Protein AF-A0A2V8GD51-F1 (afdb_monomer_lite)

Structure (mmCIF, N/CA/C/O backbone):
data_AF-A0A2V8GD51-F1
#
_entry.id   AF-A0A2V8GD51-F1
#
loop_
_atom_site.group_PDB
_atom_site.id
_atom_site.type_symbol
_atom_site.label_atom_id
_atom_site.label_alt_id
_atom_site.label_comp_id
_atom_site.label_asym_id
_atom_site.label_entity_id
_atom_site.label_seq_id
_atom_site.pdbx_PDB_ins_code
_atom_site.Cartn_x
_atom_site.Cartn_y
_atom_site.Cartn_z
_atom_site.occupancy
_atom_site.B_iso_or_equiv
_atom_site.auth_seq_id
_atom_site.auth_comp_id
_atom_site.auth_asym_id
_atom_site.auth_atom_id
_atom_site.pdbx_PDB_model_num
ATOM 1 N N . MET A 1 1 ? 4.184 -0.067 8.812 1.00 83.81 1 MET A N 1
ATOM 2 C CA . MET A 1 1 ? 5.093 -0.042 7.650 1.00 83.81 1 MET A CA 1
ATOM 3 C C . MET A 1 1 ? 4.825 -1.268 6.801 1.00 83.81 1 MET A C 1
ATOM 5 O O . MET A 1 1 ? 4.707 -2.354 7.358 1.00 83.81 1 MET A O 1
ATOM 9 N N . ILE A 1 2 ? 4.721 -1.090 5.487 1.00 91.44 2 ILE A N 1
ATOM 10 C CA . ILE A 1 2 ? 4.535 -2.171 4.513 1.00 91.44 2 ILE A CA 1
ATOM 11 C C . ILE A 1 2 ? 5.666 -2.060 3.484 1.00 91.44 2 ILE A C 1
ATOM 13 O O . ILE A 1 2 ? 5.947 -0.957 3.019 1.00 91.44 2 ILE A O 1
ATOM 17 N N . ARG A 1 3 ? 6.337 -3.172 3.158 1.00 93.50 3 ARG A N 1
ATOM 18 C CA . ARG A 1 3 ? 7.338 -3.238 2.079 1.00 93.50 3 ARG A CA 1
ATOM 19 C C . ARG A 1 3 ? 6.738 -3.912 0.859 1.00 93.50 3 ARG A C 1
ATOM 21 O O . ARG A 1 3 ? 6.027 -4.904 1.004 1.00 93.50 3 ARG A O 1
ATOM 28 N N . VAL A 1 4 ? 7.038 -3.366 -0.310 1.00 91.88 4 VAL A N 1
ATOM 29 C CA . VAL A 1 4 ? 6.496 -3.820 -1.588 1.00 91.88 4 VAL A CA 1
ATOM 30 C C . VAL A 1 4 ? 7.627 -3.893 -2.597 1.00 91.88 4 VAL A C 1
ATOM 32 O O . VAL A 1 4 ? 8.317 -2.899 -2.810 1.00 91.88 4 VAL A O 1
ATOM 35 N N . ASP A 1 5 ? 7.781 -5.051 -3.228 1.00 91.62 5 ASP A N 1
ATOM 36 C CA . ASP A 1 5 ? 8.680 -5.230 -4.364 1.00 91.62 5 ASP A CA 1
ATOM 37 C C . ASP A 1 5 ? 7.887 -5.083 -5.663 1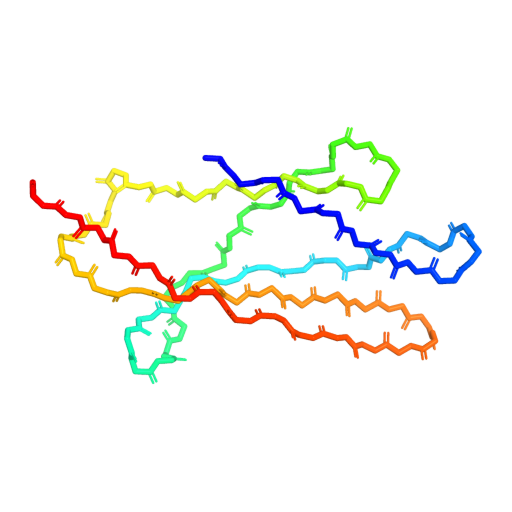.00 91.62 5 ASP A C 1
ATOM 39 O O . ASP A 1 5 ? 6.820 -5.681 -5.828 1.00 91.62 5 ASP A O 1
ATOM 43 N N . VAL A 1 6 ? 8.389 -4.258 -6.579 1.00 89.62 6 VAL A N 1
ATOM 44 C CA . VAL A 1 6 ? 7.694 -3.895 -7.815 1.00 89.62 6 VAL A CA 1
ATOM 45 C C . VAL A 1 6 ? 8.573 -4.229 -9.006 1.00 89.62 6 VAL A C 1
ATOM 47 O O . VAL A 1 6 ? 9.469 -3.477 -9.378 1.00 89.62 6 VAL A O 1
ATOM 50 N N . TYR A 1 7 ? 8.287 -5.366 -9.626 1.00 87.00 7 TYR A N 1
ATOM 51 C CA . TYR A 1 7 ? 9.087 -5.866 -10.733 1.00 87.00 7 TYR A CA 1
ATOM 52 C C . TYR A 1 7 ? 8.711 -5.196 -12.054 1.00 87.00 7 TYR A C 1
ATOM 54 O O . TYR A 1 7 ? 7.563 -5.270 -12.495 1.00 87.00 7 TYR A O 1
ATOM 62 N N . ALA A 1 8 ? 9.698 -4.584 -12.708 1.00 85.25 8 ALA A N 1
ATOM 63 C CA . ALA A 1 8 ? 9.564 -4.017 -14.046 1.00 85.25 8 ALA A CA 1
ATOM 64 C C . ALA A 1 8 ? 10.666 -4.523 -14.990 1.00 85.25 8 ALA A C 1
ATOM 66 O O . ALA A 1 8 ? 11.768 -4.837 -14.528 1.00 85.25 8 ALA A O 1
ATOM 67 N N . PRO A 1 9 ? 10.397 -4.603 -16.310 1.00 82.25 9 PRO A N 1
ATOM 68 C CA . PRO A 1 9 ? 11.400 -5.012 -17.287 1.00 82.25 9 PRO A CA 1
ATOM 69 C C . PRO A 1 9 ? 12.652 -4.123 -17.261 1.00 82.25 9 PRO A C 1
ATOM 71 O O . PRO A 1 9 ? 12.566 -2.893 -17.257 1.00 82.25 9 PRO A O 1
ATOM 74 N N . GLY A 1 10 ? 13.826 -4.756 -17.308 1.00 80.88 10 GLY A N 1
ATOM 75 C CA . GLY A 1 10 ? 15.114 -4.062 -17.335 1.00 80.88 10 GLY A CA 1
ATOM 76 C C . GLY A 1 10 ? 15.412 -3.303 -16.038 1.00 80.88 10 GLY A C 1
ATOM 77 O O . GLY A 1 10 ? 15.241 -3.832 -14.945 1.00 80.88 10 GLY A O 1
ATOM 78 N N . ALA A 1 11 ? 15.891 -2.064 -16.177 1.00 74.12 11 ALA A N 1
ATOM 79 C CA . ALA A 1 11 ? 16.256 -1.180 -15.067 1.00 74.12 11 ALA A CA 1
ATOM 80 C C . ALA A 1 11 ? 15.230 -0.053 -14.830 1.00 74.12 11 ALA A C 1
ATOM 82 O O . ALA A 1 11 ? 15.567 0.966 -14.231 1.00 74.12 11 ALA A O 1
ATOM 83 N N . ALA A 1 12 ? 13.998 -0.196 -15.332 1.00 81.94 12 ALA A N 1
ATOM 84 C CA . ALA A 1 12 ? 12.968 0.817 -15.137 1.00 81.94 12 ALA A CA 1
ATOM 85 C C . ALA A 1 12 ? 12.586 0.915 -13.652 1.00 81.94 12 ALA A C 1
ATOM 87 O O . ALA A 1 12 ? 12.287 -0.099 -13.019 1.00 81.94 12 ALA A O 1
ATOM 88 N N . THR A 1 13 ? 12.568 2.137 -13.118 1.00 83.50 13 THR A N 1
ATOM 89 C CA . THR A 1 13 ? 11.997 2.431 -11.799 1.00 83.50 13 THR A CA 1
ATOM 90 C C . THR A 1 13 ? 10.514 2.746 -11.984 1.00 83.50 13 THR A C 1
ATOM 92 O O . THR A 1 13 ? 10.198 3.742 -12.638 1.00 83.50 13 THR A O 1
ATOM 95 N N . PRO A 1 14 ? 9.596 1.923 -11.455 1.00 88.69 14 PRO A N 1
ATOM 96 C CA . PRO A 1 14 ? 8.167 2.180 -11.568 1.00 88.69 14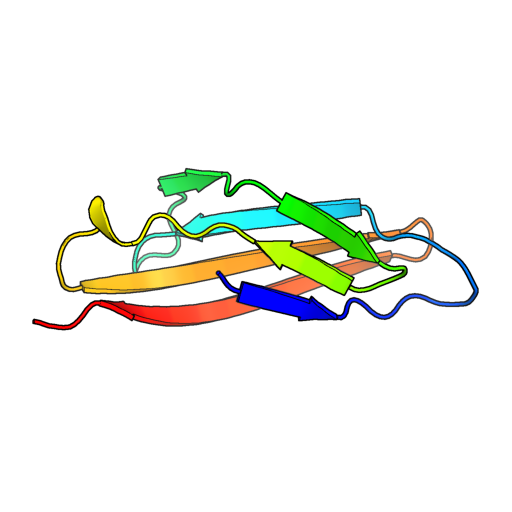 PRO A CA 1
ATOM 97 C C . PRO A 1 14 ? 7.763 3.438 -10.801 1.00 88.69 14 PRO A C 1
ATOM 99 O O . PRO A 1 14 ? 8.218 3.657 -9.679 1.00 88.69 14 PRO A O 1
ATOM 102 N N . ASP A 1 15 ? 6.860 4.221 -11.380 1.00 90.81 15 ASP A N 1
ATOM 103 C CA . ASP A 1 15 ? 6.112 5.234 -10.644 1.00 90.81 15 ASP A CA 1
ATOM 104 C C . ASP A 1 15 ? 5.066 4.528 -9.774 1.00 90.81 15 ASP A C 1
ATOM 106 O O . ASP A 1 15 ? 4.228 3.773 -10.280 1.00 90.81 15 ASP A O 1
ATOM 110 N N . MET A 1 16 ? 5.160 4.725 -8.461 1.00 92.75 16 MET A N 1
ATOM 111 C CA . MET A 1 16 ? 4.365 4.020 -7.463 1.00 92.75 16 MET A CA 1
ATOM 112 C C . MET A 1 16 ? 3.430 4.978 -6.742 1.00 92.75 16 MET A C 1
ATOM 114 O O . MET A 1 16 ? 3.834 6.040 -6.279 1.00 92.75 16 MET A O 1
ATOM 118 N N . SER A 1 17 ? 2.182 4.549 -6.572 1.00 95.81 17 SER A N 1
ATOM 119 C CA . SER A 1 17 ? 1.193 5.233 -5.738 1.00 95.81 17 SER A CA 1
ATOM 120 C C . SER A 1 17 ? 0.438 4.237 -4.865 1.00 95.81 17 SER A C 1
ATOM 122 O O . SER A 1 17 ? 0.269 3.067 -5.224 1.00 95.81 17 SER A O 1
ATOM 124 N N . ALA A 1 18 ? -0.005 4.705 -3.701 1.00 97.50 18 ALA A N 1
ATOM 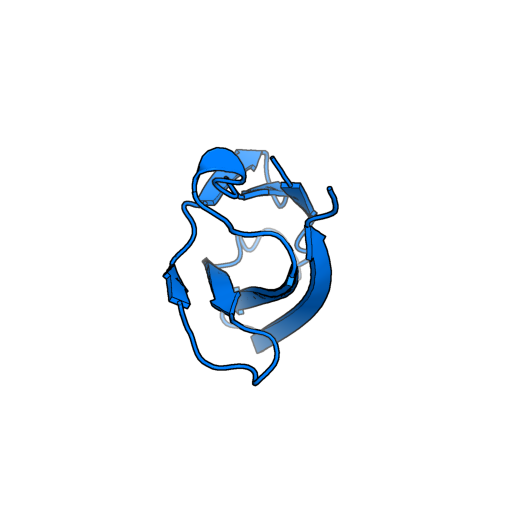125 C CA . ALA A 1 18 ? -0.744 3.905 -2.742 1.00 97.50 18 ALA A CA 1
ATOM 126 C C . ALA A 1 18 ? -1.878 4.728 -2.134 1.00 97.50 18 ALA A C 1
ATOM 128 O O . ALA A 1 18 ? -1.699 5.902 -1.806 1.00 97.50 18 ALA A O 1
ATOM 129 N N . LYS A 1 19 ? -3.043 4.104 -1.971 1.00 98.12 19 LYS A N 1
ATOM 130 C CA . LYS A 1 19 ? -4.213 4.716 -1.338 1.00 98.12 19 LYS A CA 1
ATOM 131 C C . LYS A 1 19 ? -4.796 3.788 -0.292 1.00 98.12 19 LYS A C 1
ATOM 133 O O . LYS A 1 19 ? -4.873 2.575 -0.484 1.00 98.12 19 LYS A O 1
ATOM 138 N N . LEU A 1 20 ? -5.272 4.382 0.791 1.00 97.94 20 LEU A N 1
ATOM 139 C CA . LEU A 1 20 ? -6.175 3.724 1.716 1.00 97.94 20 LEU A CA 1
ATOM 140 C C . LEU A 1 20 ? -7.604 3.891 1.209 1.00 97.94 20 LEU A C 1
ATOM 142 O O . LEU A 1 20 ? -8.047 5.015 0.961 1.00 97.94 20 LEU A O 1
ATOM 146 N N . LEU A 1 21 ? -8.332 2.787 1.113 1.00 98.44 21 LEU A N 1
ATOM 147 C CA . LEU A 1 21 ? -9.755 2.763 0.814 1.00 98.44 21 LEU A CA 1
ATOM 148 C C . LEU A 1 21 ? -10.534 2.204 2.011 1.00 98.44 21 LEU A C 1
ATOM 150 O O . LEU A 1 21 ? -10.030 1.376 2.777 1.00 98.44 21 LEU A O 1
ATOM 154 N N . ASN A 1 22 ? -11.792 2.619 2.141 1.00 96.88 22 ASN A N 1
ATOM 155 C CA . ASN A 1 22 ? -12.732 1.957 3.043 1.00 96.88 22 ASN A CA 1
ATOM 156 C C . ASN A 1 22 ? -13.194 0.605 2.461 1.00 96.88 22 ASN A C 1
ATOM 158 O O . ASN A 1 22 ? -12.895 0.275 1.311 1.00 96.88 22 ASN A O 1
ATOM 162 N N . ARG A 1 23 ? -13.978 -0.172 3.226 1.00 96.12 23 ARG A N 1
ATOM 163 C CA . ARG A 1 23 ? -14.495 -1.483 2.776 1.00 96.12 23 ARG A CA 1
ATOM 164 C C . ARG A 1 23 ? -15.292 -1.441 1.463 1.00 96.12 23 ARG A C 1
ATOM 166 O O . ARG A 1 23 ? -15.405 -2.454 0.787 1.00 96.12 23 ARG A O 1
ATOM 173 N N . ASN A 1 24 ? -15.861 -0.284 1.120 1.00 96.25 24 ASN A N 1
ATOM 174 C CA . ASN A 1 24 ? -16.650 -0.089 -0.096 1.00 96.25 24 ASN A CA 1
ATOM 175 C C . ASN A 1 24 ? -15.773 0.328 -1.293 1.00 96.25 24 ASN A C 1
ATOM 177 O O . ASN A 1 24 ? -16.305 0.667 -2.346 1.00 96.25 24 ASN A O 1
ATOM 181 N N . GLY A 1 25 ? -14.445 0.365 -1.131 1.00 96.38 25 GLY A N 1
ATOM 182 C CA . GLY A 1 25 ? -13.499 0.793 -2.162 1.00 96.38 25 GLY A CA 1
ATOM 183 C C . GLY A 1 25 ? -13.432 2.309 -2.364 1.00 96.38 25 GLY A C 1
AT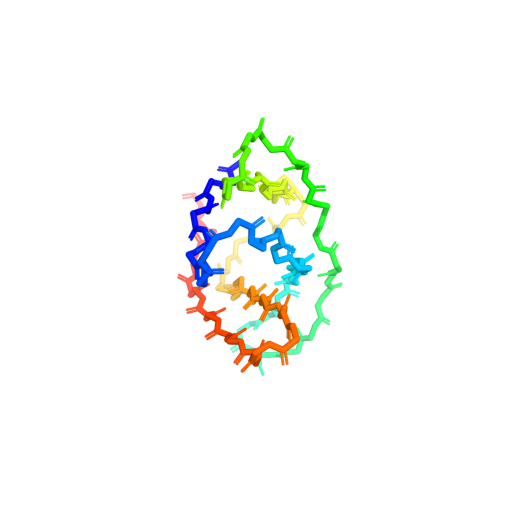OM 184 O O . GLY A 1 25 ? -12.815 2.769 -3.321 1.00 96.38 25 GLY A O 1
ATOM 185 N N . GLN A 1 26 ? -14.048 3.107 -1.487 1.00 98.00 26 GLN 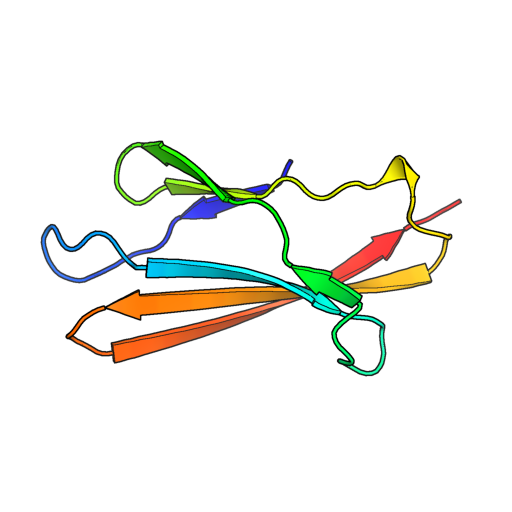A N 1
ATOM 186 C CA . GLN A 1 26 ? -13.984 4.563 -1.597 1.00 98.00 26 GLN A CA 1
ATOM 187 C C . GLN A 1 26 ? -12.657 5.072 -1.020 1.00 98.00 26 GLN A C 1
ATOM 189 O O . GLN A 1 26 ? -12.275 4.641 0.075 1.00 98.00 26 GLN A O 1
ATOM 194 N N . PRO A 1 27 ? -11.963 5.992 -1.713 1.00 97.50 27 PRO A N 1
ATOM 195 C CA . PRO A 1 27 ? -10.687 6.517 -1.253 1.00 97.50 27 PRO A CA 1
ATOM 196 C C . PRO A 1 27 ? -10.855 7.316 0.038 1.00 97.50 27 PRO A C 1
ATOM 198 O O . PRO A 1 27 ? -11.743 8.157 0.154 1.00 97.50 27 PRO A O 1
ATOM 201 N N . MET A 1 28 ? -9.975 7.047 0.998 1.00 96.62 28 MET A N 1
ATOM 202 C CA . MET A 1 28 ? -9.902 7.751 2.276 1.00 96.62 28 MET A CA 1
ATOM 203 C C . MET A 1 28 ? -8.685 8.670 2.346 1.00 96.62 28 MET A C 1
ATOM 205 O O . MET A 1 28 ? -8.802 9.795 2.821 1.00 96.62 28 MET A O 1
ATOM 209 N N . ALA A 1 29 ? -7.523 8.190 1.896 1.00 96.44 29 ALA A N 1
ATOM 210 C CA . ALA A 1 29 ? -6.276 8.946 1.936 1.00 96.44 29 ALA A CA 1
ATOM 211 C C . ALA A 1 29 ? -5.270 8.425 0.904 1.00 96.44 29 ALA A C 1
ATOM 213 O O . ALA A 1 29 ? -5.225 7.225 0.627 1.00 96.44 29 ALA A O 1
ATOM 214 N N . ASP A 1 30 ? -4.430 9.321 0.392 1.00 97.12 30 ASP A N 1
ATOM 215 C CA . ASP A 1 30 ? -3.179 8.943 -0.262 1.00 97.12 30 ASP A CA 1
ATOM 216 C C . ASP A 1 30 ? -2.149 8.568 0.810 1.00 97.12 30 ASP A C 1
ATOM 218 O O . ASP A 1 30 ? -2.060 9.216 1.857 1.00 97.12 30 ASP A O 1
ATOM 222 N N . LEU A 1 31 ? -1.393 7.498 0.573 1.00 96.44 31 LEU A N 1
ATOM 223 C CA . LEU A 1 31 ? -0.400 7.002 1.518 1.00 96.44 31 LEU A CA 1
ATOM 224 C C . LEU A 1 31 ? 1.005 7.442 1.094 1.00 96.44 31 LEU A C 1
ATOM 226 O O . LEU A 1 31 ? 1.358 7.278 -0.076 1.00 96.44 31 LEU A O 1
ATOM 230 N N . PRO A 1 32 ? 1.828 7.962 2.024 1.00 94.56 32 PRO A N 1
ATOM 231 C CA . PRO A 1 32 ? 3.216 8.285 1.732 1.00 94.56 32 PRO A CA 1
ATOM 232 C C . PRO A 1 32 ? 3.994 7.046 1.281 1.00 94.56 32 PRO A C 1
ATOM 234 O O . PRO A 1 32 ? 3.907 5.981 1.901 1.00 94.56 32 PRO A O 1
ATOM 237 N N . ILE A 1 33 ? 4.788 7.218 0.225 1.00 92.88 33 ILE A N 1
ATOM 238 C CA . ILE A 1 33 ? 5.707 6.203 -0.285 1.00 92.88 33 ILE A CA 1
ATOM 239 C C . ILE A 1 33 ? 7.125 6.723 -0.135 1.00 92.88 33 ILE A C 1
ATOM 241 O O . ILE A 1 33 ? 7.455 7.803 -0.620 1.00 92.88 33 ILE A O 1
ATOM 245 N N . GLN A 1 34 ? 7.961 5.930 0.520 1.00 88.00 34 GLN A N 1
ATOM 246 C CA . GLN A 1 34 ? 9.385 6.175 0.637 1.00 88.00 34 GLN A CA 1
ATOM 247 C C . GLN A 1 34 ? 10.135 5.210 -0.291 1.00 88.00 34 GLN A C 1
ATOM 249 O O . GLN A 1 34 ? 9.870 4.000 -0.261 1.00 88.00 34 GLN A O 1
ATOM 254 N N . PRO A 1 35 ? 11.073 5.701 -1.115 1.00 76.00 35 PRO A N 1
ATOM 255 C CA . PRO A 1 35 ? 11.976 4.822 -1.841 1.00 76.00 35 PRO A CA 1
ATOM 256 C C . PRO A 1 35 ? 12.866 4.090 -0.828 1.00 76.00 35 PRO A C 1
ATOM 258 O O . PRO A 1 35 ? 13.521 4.729 -0.007 1.00 76.00 35 PRO A O 1
ATOM 261 N N . ALA A 1 36 ? 12.877 2.753 -0.861 1.00 75.81 36 ALA A N 1
ATOM 262 C CA . ALA A 1 36 ? 13.732 1.962 0.024 1.00 75.81 36 ALA A CA 1
ATOM 263 C C . ALA A 1 36 ? 15.064 1.637 -0.669 1.00 75.81 36 ALA A C 1
ATOM 265 O O . ALA A 1 36 ? 16.121 2.058 -0.203 1.00 75.81 36 ALA A O 1
ATOM 266 N N . SER A 1 37 ? 15.013 0.927 -1.800 1.00 75.69 37 SER A N 1
ATOM 267 C CA . SER A 1 37 ? 16.162 0.662 -2.678 1.00 75.69 37 SER A CA 1
ATOM 268 C C . SER A 1 37 ? 15.713 -0.050 -3.959 1.00 75.69 37 SER A C 1
ATOM 270 O O . SER A 1 37 ? 14.881 -0.951 -3.914 1.00 75.69 37 SER A O 1
ATOM 272 N N . GLY A 1 38 ? 16.280 0.319 -5.114 1.00 79.00 38 GLY A N 1
ATOM 273 C CA . GLY A 1 38 ? 15.986 -0.342 -6.392 1.00 79.00 38 GLY A CA 1
ATOM 274 C C . GLY A 1 38 ? 14.487 -0.375 -6.721 1.00 79.00 38 GLY A C 1
ATOM 275 O O . GLY A 1 38 ? 13.875 0.668 -6.923 1.00 79.00 38 GLY A O 1
ATOM 276 N N . GLN A 1 39 ? 13.920 -1.581 -6.771 1.00 82.44 39 GLN A N 1
ATOM 277 C CA . GLN A 1 39 ? 12.504 -1.853 -7.054 1.00 82.44 39 GLN A CA 1
ATOM 278 C C . GLN A 1 39 ? 11.659 -2.082 -5.785 1.00 82.44 39 GLN A C 1
ATOM 280 O O . GLN A 1 39 ? 10.493 -2.464 -5.877 1.00 82.44 39 GLN A O 1
ATOM 285 N N . THR A 1 40 ? 12.230 -1.845 -4.602 1.00 89.81 40 THR A N 1
ATOM 286 C CA . THR A 1 40 ? 11.544 -1.967 -3.315 1.00 89.81 40 THR A CA 1
ATOM 287 C C . THR A 1 40 ? 11.095 -0.597 -2.814 1.00 89.81 40 THR A C 1
ATOM 289 O O . THR A 1 40 ? 11.883 0.348 -2.689 1.00 89.81 40 THR A O 1
ATOM 292 N N . PHE A 1 41 ? 9.820 -0.517 -2.448 1.00 91.31 41 PHE A N 1
ATOM 293 C CA . PHE A 1 41 ? 9.164 0.668 -1.911 1.00 91.31 41 PHE A CA 1
ATOM 294 C C . PHE A 1 41 ? 8.648 0.398 -0.501 1.00 91.31 41 PHE A C 1
ATOM 296 O O . PHE A 1 41 ? 8.260 -0.721 -0.151 1.00 91.31 41 PHE A O 1
ATOM 303 N N . GLN A 1 42 ? 8.623 1.447 0.311 1.00 94.94 42 GLN A N 1
ATOM 304 C CA . GLN A 1 42 ? 8.042 1.421 1.642 1.00 94.94 42 GLN A CA 1
ATOM 305 C C . GLN A 1 42 ? 6.796 2.302 1.674 1.00 94.94 42 GLN A C 1
ATOM 307 O O . GLN A 1 42 ? 6.853 3.471 1.311 1.00 94.94 42 GLN A O 1
ATOM 312 N N . ILE A 1 43 ? 5.683 1.744 2.146 1.00 95.44 43 ILE A N 1
ATOM 313 C CA . ILE A 1 43 ? 4.428 2.467 2.355 1.00 95.44 43 ILE A CA 1
ATOM 314 C C . ILE A 1 43 ? 4.229 2.681 3.854 1.00 95.44 43 ILE A C 1
ATOM 316 O O . ILE A 1 43 ? 4.217 1.725 4.650 1.00 95.44 43 ILE A O 1
ATOM 320 N N . ASP A 1 44 ? 4.020 3.938 4.231 1.00 93.25 44 ASP A N 1
ATOM 321 C CA . ASP A 1 44 ? 3.702 4.316 5.601 1.00 93.25 44 ASP A CA 1
ATOM 322 C C . ASP A 1 44 ? 2.182 4.361 5.783 1.00 93.25 44 ASP A C 1
ATOM 324 O O . ASP A 1 44 ? 1.495 5.283 5.352 1.00 93.25 44 ASP A O 1
ATOM 328 N N . LEU A 1 45 ? 1.651 3.320 6.427 1.00 92.12 45 LEU A N 1
ATOM 329 C CA . LEU A 1 45 ? 0.237 3.214 6.781 1.00 92.12 45 LEU A CA 1
ATOM 330 C C . LEU A 1 45 ? 0.024 3.717 8.221 1.00 92.12 45 LEU A C 1
ATOM 332 O O . LEU A 1 45 ? 0.469 3.040 9.158 1.00 92.12 45 LEU A O 1
ATOM 336 N N . PRO A 1 46 ? -0.641 4.869 8.431 1.00 88.56 46 PRO A N 1
ATOM 337 C CA . PRO A 1 46 ? -0.897 5.398 9.766 1.00 88.56 46 PRO A CA 1
ATOM 338 C C . PRO A 1 46 ? -2.007 4.597 10.458 1.00 88.56 46 PRO A C 1
ATOM 340 O O . PRO A 1 46 ? -3.186 4.888 10.307 1.00 88.56 46 PRO A O 1
ATOM 343 N N . LEU A 1 47 ? -1.631 3.577 11.232 1.00 88.62 47 LEU A N 1
ATOM 344 C CA . LEU A 1 47 ? -2.591 2.706 11.927 1.00 88.62 47 LEU A CA 1
ATOM 345 C C . LEU A 1 47 ? -3.309 3.406 13.090 1.00 88.62 47 LEU A C 1
ATOM 347 O O . LEU A 1 47 ? -4.458 3.093 13.374 1.00 88.62 47 LEU A O 1
ATOM 351 N N . ALA A 1 48 ? -2.644 4.355 13.755 1.00 87.50 48 ALA A N 1
ATOM 352 C CA . ALA A 1 48 ? -3.143 4.974 14.985 1.00 87.50 48 ALA A CA 1
ATOM 353 C C . ALA A 1 48 ? -4.424 5.808 14.798 1.00 87.50 48 ALA A C 1
ATOM 355 O O . ALA A 1 48 ? -5.162 6.014 15.755 1.00 87.50 48 ALA A O 1
ATOM 356 N N . SER A 1 49 ? -4.686 6.302 13.586 1.00 86.00 49 SER A N 1
ATOM 357 C CA . SER A 1 49 ? -5.880 7.094 13.266 1.00 86.00 49 SER A CA 1
ATOM 358 C C . SER A 1 49 ? -7.040 6.256 12.721 1.00 86.00 49 SER A C 1
ATOM 360 O O . SER A 1 49 ? -8.117 6.801 12.477 1.00 86.00 49 SER A O 1
ATOM 362 N N . LEU A 1 50 ? -6.843 4.952 12.506 1.00 93.00 50 LEU A N 1
ATOM 363 C CA . LEU A 1 50 ? -7.870 4.073 11.958 1.00 93.00 50 LEU A CA 1
ATOM 364 C C . LEU A 1 50 ? -8.710 3.467 13.079 1.00 93.00 50 LEU A C 1
ATOM 366 O O . LEU A 1 50 ? -8.191 2.907 14.041 1.00 93.00 50 LEU A O 1
ATOM 370 N N . ALA A 1 51 ? -10.029 3.552 12.926 1.00 94.06 51 ALA A N 1
ATOM 371 C CA . ALA A 1 51 ? -10.953 2.826 13.783 1.00 94.06 51 ALA A CA 1
ATOM 372 C C . ALA A 1 51 ? -10.871 1.314 13.509 1.00 94.06 51 ALA A C 1
ATOM 374 O O . ALA A 1 51 ? -10.444 0.878 12.439 1.00 94.06 51 ALA A O 1
ATOM 375 N N . ALA A 1 52 ? -11.334 0.501 14.460 1.00 95.56 52 ALA A N 1
ATOM 376 C CA . ALA A 1 52 ? -11.503 -0.928 14.222 1.00 95.56 52 ALA A CA 1
ATOM 377 C C . ALA A 1 52 ? -12.467 -1.160 13.044 1.00 95.56 52 ALA A C 1
ATOM 379 O O . ALA A 1 52 ? -13.557 -0.585 12.989 1.00 95.56 52 ALA A O 1
ATOM 380 N N . GLY A 1 53 ? -12.069 -2.003 12.092 1.00 95.69 53 GLY A N 1
ATOM 381 C CA . GLY A 1 53 ? -12.813 -2.178 10.848 1.00 95.69 53 GLY A CA 1
ATOM 382 C C . GLY A 1 53 ? -12.004 -2.804 9.721 1.00 95.69 53 GLY A C 1
ATOM 383 O O . GLY A 1 53 ? -10.855 -3.201 9.899 1.00 95.69 53 GLY A O 1
ATOM 384 N N . GLU A 1 54 ? -12.638 -2.905 8.557 1.00 97.31 54 GLU A N 1
ATOM 385 C CA . GLU A 1 54 ? -12.049 -3.439 7.328 1.00 97.31 54 GLU A CA 1
ATOM 386 C C . GLU A 1 54 ? -11.682 -2.309 6.372 1.00 97.31 54 GLU A C 1
ATOM 388 O O . GLU A 1 54 ? -12.450 -1.361 6.170 1.00 97.31 54 GLU A O 1
ATOM 393 N N . TYR A 1 55 ? -10.513 -2.453 5.763 1.00 97.62 55 TYR A N 1
ATOM 394 C CA . TYR A 1 55 ? -9.903 -1.474 4.882 1.00 97.62 55 TYR A CA 1
ATOM 395 C C . TYR A 1 55 ? -9.233 -2.175 3.705 1.00 97.62 55 TYR A C 1
ATOM 397 O O . TYR A 1 55 ? -8.942 -3.373 3.751 1.00 97.62 55 TYR A O 1
ATOM 405 N N . VAL A 1 56 ? -8.966 -1.414 2.648 1.00 98.12 56 VAL A N 1
ATOM 406 C CA . VAL A 1 56 ? -8.231 -1.903 1.482 1.00 98.12 56 VAL A CA 1
ATOM 407 C C . VAL A 1 56 ? -7.050 -0.984 1.223 1.00 98.12 56 VAL A C 1
ATOM 409 O O . VAL A 1 56 ? -7.199 0.233 1.150 1.00 98.12 56 VAL A O 1
ATOM 412 N N . LEU A 1 57 ? -5.870 -1.572 1.074 1.00 97.62 57 LEU A N 1
ATOM 413 C CA . LEU A 1 57 ? -4.708 -0.903 0.516 1.00 97.62 57 LEU A CA 1
ATOM 414 C C . LEU A 1 57 ? -4.737 -1.088 -1.002 1.00 97.62 57 LEU A C 1
ATOM 416 O O . LEU A 1 57 ? -4.611 -2.209 -1.496 1.00 97.62 57 LEU A O 1
ATOM 420 N N . GLU A 1 58 ? -4.896 0.007 -1.733 1.00 98.31 58 GLU A N 1
ATOM 421 C CA . GLU A 1 58 ? -4.665 0.048 -3.172 1.00 98.31 58 GLU A CA 1
ATOM 422 C C . GLU A 1 58 ? -3.214 0.427 -3.442 1.00 98.31 58 GLU A C 1
ATOM 424 O O . GLU A 1 58 ? -2.716 1.403 -2.887 1.00 98.31 58 GLU A O 1
ATOM 429 N N . MET A 1 59 ? -2.558 -0.319 -4.326 1.00 97.25 59 MET A N 1
ATOM 430 C CA . MET A 1 59 ? -1.232 -0.005 -4.849 1.00 97.25 59 MET A CA 1
ATOM 431 C C . MET A 1 59 ? -1.285 -0.024 -6.369 1.00 97.25 59 MET A C 1
ATOM 433 O O . MET A 1 59 ? -1.848 -0.946 -6.965 1.00 97.25 59 MET A O 1
ATOM 437 N N . LYS A 1 60 ? -0.693 0.985 -6.999 1.00 96.81 60 LYS A N 1
ATOM 438 C CA . LYS A 1 60 ? -0.581 1.101 -8.453 1.00 96.81 60 LYS A CA 1
ATOM 439 C C . LYS A 1 60 ? 0.865 1.372 -8.819 1.00 96.81 60 LYS A C 1
ATOM 441 O O . LYS A 1 60 ? 1.486 2.253 -8.229 1.00 96.81 60 LYS A O 1
ATOM 446 N N . ALA A 1 61 ? 1.351 0.636 -9.810 1.00 94.50 61 ALA A N 1
ATOM 447 C CA . ALA A 1 61 ? 2.678 0.801 -10.380 1.00 94.50 61 ALA A CA 1
ATOM 448 C C . ALA A 1 61 ? 2.554 1.108 -11.868 1.00 94.50 61 ALA A C 1
ATOM 450 O O . ALA A 1 61 ? 1.783 0.442 -12.567 1.00 94.50 61 ALA A O 1
ATOM 451 N N . LYS A 1 62 ? 3.324 2.071 -12.369 1.00 93.75 62 LYS A N 1
ATOM 452 C CA . LYS A 1 62 ? 3.347 2.427 -13.787 1.00 93.75 62 LYS A CA 1
ATOM 453 C C . LYS A 1 62 ? 4.773 2.540 -14.316 1.00 93.75 62 LYS A C 1
ATOM 455 O O . LYS A 1 62 ? 5.665 3.055 -13.657 1.00 93.75 62 LYS A O 1
ATOM 460 N N . THR A 1 63 ? 4.956 2.080 -15.544 1.00 91.62 63 THR A N 1
ATOM 461 C CA . THR A 1 63 ? 6.141 2.285 -16.382 1.00 91.62 63 THR A CA 1
ATOM 462 C C . THR A 1 63 ? 5.685 2.650 -17.795 1.00 91.62 63 THR A C 1
ATOM 464 O O . THR A 1 63 ? 4.489 2.590 -18.098 1.00 91.62 63 THR A O 1
ATOM 467 N N . ASP A 1 64 ? 6.622 2.955 -18.691 1.00 88.75 64 ASP A N 1
ATOM 468 C CA . ASP A 1 64 ? 6.315 3.152 -20.115 1.00 88.75 64 ASP A CA 1
ATOM 469 C C . ASP A 1 64 ? 5.794 1.873 -20.794 1.00 88.75 64 ASP A C 1
ATOM 471 O O . ASP A 1 64 ? 5.047 1.942 -21.767 1.00 88.75 64 ASP A O 1
ATOM 475 N N . ALA A 1 65 ? 6.144 0.699 -20.258 1.00 87.44 65 ALA A N 1
ATOM 476 C CA . ALA A 1 65 ? 5.693 -0.593 -20.770 1.00 87.44 65 ALA A CA 1
ATOM 477 C C . ALA A 1 65 ? 4.263 -0.960 -20.330 1.00 87.44 65 ALA A C 1
ATOM 479 O O . ALA A 1 65 ? 3.664 -1.872 -20.898 1.00 87.44 65 ALA A O 1
ATOM 480 N N . GLY A 1 66 ? 3.710 -0.281 -19.318 1.00 90.62 66 GLY A N 1
ATOM 481 C CA . GLY A 1 66 ? 2.367 -0.560 -18.816 1.00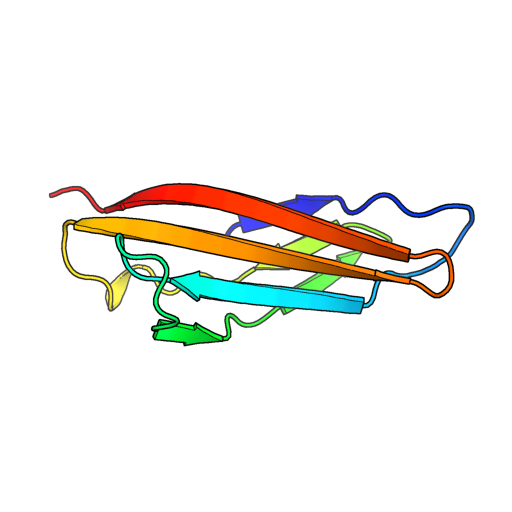 90.62 66 GLY A CA 1
ATOM 482 C C . GLY A 1 66 ? 2.153 -0.190 -17.351 1.00 90.62 66 GLY A C 1
ATOM 483 O O . GLY A 1 66 ? 3.038 0.333 -16.672 1.00 90.62 66 GLY A O 1
ATOM 484 N N . ALA A 1 67 ? 0.948 -0.483 -16.864 1.00 93.81 67 ALA A N 1
ATOM 485 C CA . ALA A 1 67 ? 0.544 -0.259 -15.482 1.00 93.81 67 ALA A CA 1
ATOM 486 C C . ALA A 1 67 ? -0.059 -1.529 -14.871 1.00 93.81 67 ALA A C 1
ATOM 488 O O . ALA A 1 67 ? -0.681 -2.327 -15.571 1.00 93.81 67 ALA A O 1
ATOM 489 N N . THR A 1 68 ? 0.097 -1.685 -13.560 1.00 94.50 68 THR A N 1
ATOM 490 C CA . THR A 1 68 ? -0.528 -2.754 -12.776 1.00 94.50 68 THR A CA 1
ATOM 491 C C . THR A 1 68 ? -1.143 -2.201 -11.493 1.00 94.50 68 THR A C 1
ATOM 493 O O . THR A 1 68 ? -0.777 -1.120 -11.021 1.00 94.50 68 THR A O 1
ATOM 496 N N . GLN A 1 69 ? -2.092 -2.949 -10.935 1.00 96.56 69 GLN A N 1
ATOM 497 C CA . GLN A 1 69 ? -2.799 -2.622 -9.705 1.00 96.56 69 GLN A CA 1
ATOM 498 C C . GLN A 1 69 ? -2.891 -3.856 -8.808 1.00 96.56 69 GLN A C 1
ATOM 500 O O . GLN A 1 69 ? -3.228 -4.943 -9.270 1.00 96.56 69 GLN A O 1
ATOM 505 N N . GLN A 1 70 ? -2.666 -3.649 -7.513 1.00 96.69 70 GLN A N 1
ATOM 506 C CA . GLN A 1 70 ? -2.858 -4.641 -6.464 1.00 96.69 70 GLN A CA 1
ATOM 507 C C . GLN A 1 70 ? -3.796 -4.068 -5.396 1.00 96.69 70 GLN A C 1
ATOM 509 O O . GLN A 1 70 ? -3.622 -2.932 -4.950 1.00 96.69 70 GLN A O 1
ATOM 514 N N . LEU A 1 71 ? -4.773 -4.866 -4.965 1.00 97.44 71 LEU A N 1
ATOM 515 C CA . LEU A 1 71 ? -5.653 -4.554 -3.839 1.00 97.44 71 LEU A CA 1
ATOM 516 C C . LEU A 1 71 ? -5.394 -5.555 -2.714 1.00 97.44 71 LEU A C 1
ATOM 518 O O . LEU A 1 71 ? -5.443 -6.765 -2.934 1.00 97.44 71 LEU A O 1
ATOM 522 N N . VAL A 1 72 ? -5.129 -5.053 -1.510 1.00 97.06 72 VAL A N 1
ATOM 523 C CA . VAL A 1 72 ? -4.906 -5.876 -0.316 1.00 97.06 72 VAL A CA 1
ATOM 524 C C . VAL A 1 72 ? -5.925 -5.491 0.747 1.00 97.06 72 VAL A C 1
ATOM 526 O O . VAL A 1 72 ? -5.863 -4.401 1.312 1.00 97.06 72 VAL A O 1
ATOM 529 N N . GLY A 1 73 ? -6.874 -6.386 1.016 1.00 96.81 73 GLY A N 1
ATOM 530 C CA . GLY A 1 73 ? -7.805 -6.235 2.132 1.00 96.81 73 GLY A CA 1
ATOM 531 C C . GLY A 1 73 ? -7.114 -6.526 3.463 1.00 96.81 73 GLY A C 1
ATOM 532 O O . GLY A 1 73 ? -6.371 -7.500 3.579 1.00 96.81 73 GLY A O 1
ATOM 533 N N . PHE A 1 74 ? -7.363 -5.698 4.473 1.00 95.50 74 PHE A N 1
ATOM 534 C CA . PHE A 1 74 ? -6.879 -5.917 5.833 1.00 95.50 74 PHE A CA 1
ATOM 535 C C . PHE A 1 74 ? -7.902 -5.447 6.868 1.00 95.50 74 PHE A C 1
ATOM 537 O O . PHE A 1 74 ? -8.812 -4.667 6.577 1.00 95.50 74 PHE A O 1
ATOM 544 N N . ARG A 1 75 ? -7.743 -5.928 8.101 1.00 95.50 75 ARG A N 1
ATOM 545 C CA . ARG A 1 75 ? -8.597 -5.567 9.231 1.00 95.50 75 ARG A CA 1
ATOM 546 C C . ARG A 1 75 ? -7.771 -4.933 10.341 1.00 95.50 75 ARG A C 1
ATOM 548 O O . ARG A 1 75 ? -6.713 -5.445 10.695 1.00 95.50 75 ARG A O 1
ATOM 555 N N . ILE A 1 76 ? -8.305 -3.868 10.926 1.00 94.69 76 ILE A N 1
ATOM 556 C CA . ILE A 1 76 ? -7.880 -3.343 12.223 1.00 94.69 76 ILE A CA 1
ATOM 557 C C . ILE A 1 76 ? -8.751 -4.005 13.294 1.00 94.69 76 ILE A C 1
ATOM 559 O O . ILE A 1 76 ? -9.978 -3.862 13.291 1.00 94.69 76 ILE A O 1
ATOM 563 N N . GLY A 1 77 ? -8.115 -4.815 14.140 1.00 89.00 77 GLY A N 1
ATOM 564 C CA . GLY A 1 77 ? -8.751 -5.482 15.275 1.00 89.00 77 GLY A CA 1
ATOM 565 C C . GLY A 1 77 ? -8.820 -4.594 16.518 1.00 89.00 77 GLY A C 1
ATOM 566 O O . GLY A 1 77 ? -8.224 -3.520 16.554 1.00 89.00 77 GLY A O 1
ATOM 567 N N . SER A 1 78 ? -9.563 -5.075 17.513 1.00 64.06 78 SER A N 1
ATOM 568 C CA . SER A 1 78 ? -9.535 -4.605 18.904 1.00 64.06 78 SER A CA 1
ATOM 569 C C . SER A 1 78 ? -8.503 -5.374 19.713 1.00 64.06 78 SER A C 1
ATOM 571 O O . SER A 1 78 ? -8.481 -6.613 19.518 1.00 64.06 78 SER A O 1
#

Sequence (78 aa):
MIRVDVYAPGAATPDMSAKLLNRNGQPMADLPIQPASGQTFQIDLPLASLAAGEYVLEMKAKTDAGATQQLVGFRIGS

Foldseek 3Di:
DDKDAADDPDQDAWDKWKFKAAPVRHTDDTWDWDQDDRRMIDTDDPLVPDDFHKIKMWMKTDDPVGIDIDIDIDTDHD

pLDDT: mean 91.49, std 6.85, range [64.06, 98.44]

Radius of gyration: 13.35 Å; chains: 1; bounding box: 33×15×40 Å

Secondary structure (DSSP, 8-state):
-EEEE---STT---EEEEEEEETTS-EEEEPPEEEEETTEEEE---GGGPPSEEEEEEEEEEETTEEEEEEEEEEE--